Protein AF-A0A7C2FT03-F1 (afdb_monomer_lite)

Sequence (180 aa):
KQAQALGLPVVPTWVVGLEAEFFRLNNLEERIQNLFRGVFGVRIDEERLLLGAEEARRAVRESYLLPERAEAFLRTLEGKGPFLLRYAGEGAPKRAAHPREALFALKRLYEARFRVEAILERYPDLIPPFAPVLVQEVDPGEGLQEDPFLSLDLSRALGREVVVYAARGQVVRIESPYGG

Radius of gyration: 18.3 Å; chains: 1; bounding box: 39×41×46 Å

Secondary structure (DSSP, 8-state):
-HHHHTT--BPPEEEE--HHHHHHHTTHHHHHHHHTTTTBSSSB-HHHHHHHHHHHHHHHHH----HHHHHHHHHHTTT---EEEEESS-S--EEESSHHHHHHHHHHHHHHTTSHHHHHTTTT--SPPP-PEEEEE--TTS--EE-HHHHHHHHHHHTS--EEEEETTEEEEEE-TT--

pLDDT: mean 89.31, std 10.2, range [42.78, 98.25]

Organism: NCBI:txid540988

Foldseek 3Di:
DVCVVVVAFAFDKDWAQCLVVQCVVLVLQVVLVVLCVPQDDPDGPVVSLQVSLVVSLVSLLPGDDDPVSLVVQQVVQPPADFKWKDFAQDDDIDTHGHSVRVSVSVSVRLSVCSDSVNCVVDPPDNHDDRTIMMIGHDDPVFDFDWDVVSQVVVCVVVVAGWTFTDGPSHTHHIAGPVTD

Structure (mmCIF, N/CA/C/O backbone):
data_AF-A0A7C2FT03-F1
#
_entry.id   AF-A0A7C2FT03-F1
#
loop_
_atom_site.group_PDB
_atom_site.id
_atom_site.type_symbol
_atom_site.label_atom_id
_atom_site.label_alt_id
_atom_site.label_comp_id
_atom_site.label_asym_id
_atom_site.label_entity_id
_atom_site.label_seq_id
_atom_site.pdbx_PDB_ins_code
_atom_site.Cartn_x
_atom_site.Cartn_y
_atom_site.Cartn_z
_atom_site.occupancy
_atom_site.B_iso_or_equiv
_atom_site.auth_seq_id
_atom_site.auth_comp_id
_atom_site.auth_asym_id
_atom_site.auth_atom_id
_atom_site.pdbx_PDB_model_num
ATOM 1 N N . LYS A 1 1 ? -11.610 -10.849 7.271 1.00 57.41 1 LYS A N 1
ATOM 2 C CA . LYS A 1 1 ? -13.020 -11.306 7.144 1.00 57.41 1 LYS A CA 1
ATOM 3 C C . LYS A 1 1 ? -13.275 -12.637 7.860 1.00 57.41 1 LYS A C 1
ATOM 5 O O . LYS A 1 1 ? -14.194 -12.675 8.658 1.00 57.41 1 LYS A O 1
ATOM 10 N N . GLN A 1 2 ? -12.463 -13.685 7.664 1.00 63.09 2 GLN A N 1
ATOM 11 C CA . GLN A 1 2 ? -12.659 -14.977 8.354 1.00 63.09 2 GLN A CA 1
ATOM 12 C C . GLN A 1 2 ? -12.533 -14.895 9.889 1.00 63.09 2 GLN A C 1
ATOM 14 O O . GLN A 1 2 ? -13.405 -15.394 10.579 1.00 63.09 2 GLN A O 1
ATOM 19 N N . ALA A 1 3 ? -11.538 -14.185 10.432 1.00 62.56 3 ALA A N 1
ATOM 20 C CA . ALA A 1 3 ? -11.400 -14.014 11.887 1.00 62.56 3 ALA A CA 1
ATOM 21 C C . ALA A 1 3 ? -12.604 -13.309 12.548 1.00 62.56 3 ALA A C 1
ATOM 23 O O . ALA A 1 3 ? -13.084 -13.755 13.582 1.00 62.56 3 ALA A O 1
ATOM 24 N N . GLN A 1 4 ? -13.152 -12.265 11.910 1.00 64.75 4 GLN A N 1
ATOM 25 C CA . GLN A 1 4 ? -14.393 -11.621 12.370 1.00 64.75 4 GLN A CA 1
ATOM 26 C C . GLN A 1 4 ? -15.587 -12.581 12.319 1.00 64.75 4 GLN A C 1
ATOM 28 O O . GLN A 1 4 ? -16.405 -12.585 13.231 1.00 64.75 4 GLN A O 1
ATOM 33 N N . ALA A 1 5 ? -15.680 -13.416 11.277 1.00 65.62 5 ALA A N 1
ATOM 34 C CA . ALA A 1 5 ? -16.733 -14.427 11.162 1.00 65.62 5 ALA A CA 1
ATOM 35 C C . ALA A 1 5 ? -16.626 -15.526 12.237 1.00 65.62 5 ALA A C 1
ATOM 37 O O . ALA A 1 5 ? -17.624 -16.157 12.562 1.00 65.62 5 ALA A O 1
ATOM 38 N N . LEU A 1 6 ? -15.436 -15.716 12.812 1.00 70.19 6 LEU A N 1
ATOM 39 C CA . LEU A 1 6 ? -15.172 -16.612 13.940 1.00 70.19 6 LEU A CA 1
ATOM 40 C C . LEU A 1 6 ? -15.355 -15.926 15.307 1.00 70.19 6 LEU A C 1
ATOM 42 O O . LEU A 1 6 ? -15.009 -16.505 16.331 1.00 70.19 6 LEU A O 1
ATOM 46 N N . GLY A 1 7 ? -15.887 -14.699 15.340 1.00 73.00 7 GLY A N 1
ATOM 47 C CA . GLY A 1 7 ? -16.174 -13.971 16.578 1.00 73.00 7 GLY A CA 1
ATOM 48 C C . GLY A 1 7 ? -14.955 -13.329 17.241 1.00 73.00 7 GLY A C 1
ATOM 49 O O . GLY A 1 7 ? -15.071 -12.833 18.360 1.00 73.00 7 GLY A O 1
ATOM 50 N N . LEU A 1 8 ? -13.795 -13.302 16.574 1.00 77.12 8 LEU A N 1
ATOM 51 C CA . LEU A 1 8 ? -12.616 -12.648 17.130 1.00 77.12 8 LEU A CA 1
ATOM 52 C C . LEU A 1 8 ? -12.773 -11.121 17.108 1.00 77.12 8 LEU A C 1
ATOM 54 O O . LEU A 1 8 ? -13.186 -10.562 16.082 1.00 77.12 8 LEU A O 1
ATOM 58 N N . PRO A 1 9 ? -12.392 -10.427 18.194 1.00 80.62 9 PRO A N 1
ATOM 59 C CA . PRO A 1 9 ? -12.397 -8.974 18.233 1.00 80.62 9 PRO A CA 1
ATOM 60 C C . PRO A 1 9 ? -11.289 -8.455 17.313 1.00 80.62 9 PRO A C 1
ATOM 62 O O . PRO A 1 9 ? -10.115 -8.519 17.648 1.00 80.62 9 PRO A O 1
ATOM 65 N N . VAL A 1 10 ? -11.642 -7.968 16.125 1.00 85.69 10 VAL A N 1
ATOM 66 C CA . VAL A 1 10 ? -10.688 -7.369 15.175 1.00 85.69 10 VAL A CA 1
ATOM 67 C C . VAL A 1 10 ? -10.771 -5.854 15.287 1.00 85.69 10 VAL A C 1
ATOM 69 O O . VAL A 1 10 ? -11.876 -5.313 15.366 1.00 85.69 10 VAL A O 1
ATOM 72 N N . VAL A 1 11 ? -9.623 -5.175 15.255 1.00 89.88 11 VAL A N 1
ATOM 73 C CA . VAL A 1 11 ? -9.590 -3.705 15.259 1.00 89.88 11 VAL A CA 1
ATOM 74 C C . VAL A 1 11 ? -10.444 -3.132 14.120 1.00 89.88 11 VAL A C 1
ATOM 76 O O . VAL A 1 11 ? -10.501 -3.737 13.035 1.00 89.88 11 VAL A O 1
ATOM 79 N N . PRO A 1 12 ? -11.094 -1.968 14.314 1.00 91.88 12 PRO A N 1
ATOM 80 C CA . PRO A 1 12 ? -11.803 -1.291 13.236 1.00 91.88 12 PRO A CA 1
ATOM 81 C C . PRO A 1 12 ? -10.898 -1.167 12.006 1.00 91.88 12 PRO A C 1
ATOM 83 O O . PRO A 1 12 ? -9.795 -0.626 12.072 1.00 91.88 12 PRO A O 1
ATOM 86 N N . THR A 1 13 ? -11.335 -1.762 10.896 1.00 92.50 13 THR A N 1
ATOM 87 C CA . THR A 1 13 ? -10.523 -1.910 9.685 1.00 92.50 13 THR A CA 1
ATOM 88 C C . THR A 1 13 ? -11.331 -1.489 8.466 1.00 92.50 13 THR A C 1
ATOM 90 O O . THR A 1 13 ? -12.391 -2.055 8.189 1.00 92.50 13 THR A O 1
ATOM 93 N N . TRP A 1 14 ? -10.796 -0.545 7.698 1.00 94.50 14 TRP A N 1
ATOM 94 C CA . TRP A 1 14 ? -11.317 -0.132 6.398 1.00 94.50 14 TRP A CA 1
ATOM 95 C C . TRP A 1 14 ? -10.461 -0.728 5.285 1.00 94.50 14 TRP A C 1
ATOM 97 O O . TRP A 1 14 ? -9.233 -0.695 5.334 1.00 94.50 14 TRP A O 1
ATOM 107 N N . VAL A 1 15 ? -11.125 -1.282 4.274 1.00 93.75 15 VAL A N 1
ATOM 108 C CA . VAL A 1 15 ? -10.481 -1.898 3.110 1.00 93.75 15 VAL A CA 1
ATOM 109 C C . VAL A 1 15 ? -10.529 -0.905 1.956 1.00 93.75 15 VAL A C 1
ATOM 111 O O . VAL A 1 15 ? -11.610 -0.512 1.521 1.00 93.75 15 VAL A O 1
ATOM 114 N N . VAL A 1 16 ? -9.365 -0.500 1.457 1.00 94.75 16 VAL A N 1
ATOM 115 C CA . VAL A 1 16 ? -9.218 0.567 0.462 1.00 94.75 16 VAL A CA 1
ATOM 116 C C . VAL A 1 16 ? -8.722 -0.021 -0.853 1.00 94.75 16 VAL A C 1
ATOM 118 O O . VAL A 1 16 ? -7.566 -0.418 -0.972 1.00 94.75 16 VAL A O 1
ATOM 121 N N . GLY A 1 17 ? -9.606 -0.060 -1.850 1.00 94.00 17 GLY A N 1
ATOM 122 C CA . GLY A 1 17 ? -9.339 -0.584 -3.195 1.00 94.00 17 GLY A CA 1
ATOM 123 C C . GLY A 1 17 ? -9.183 0.507 -4.257 1.00 94.00 17 GLY A C 1
ATOM 124 O O . GLY A 1 17 ? -9.812 0.419 -5.304 1.00 94.00 17 GLY A O 1
ATOM 125 N N . LEU A 1 18 ? -8.410 1.562 -3.974 1.00 95.19 18 LEU A N 1
ATOM 126 C CA . LEU A 1 18 ? -8.253 2.714 -4.879 1.00 95.19 18 LEU A CA 1
ATOM 127 C C . LEU A 1 18 ? -7.059 2.599 -5.843 1.00 95.19 18 LEU A C 1
ATOM 129 O O . LEU A 1 18 ? -6.995 3.358 -6.806 1.00 95.19 18 LEU A O 1
ATOM 133 N N . GLU A 1 19 ? -6.129 1.666 -5.609 1.00 94.94 19 GLU A N 1
ATOM 134 C CA . GLU A 1 19 ? -4.849 1.594 -6.335 1.00 94.94 19 GLU A CA 1
ATOM 135 C C . GLU A 1 19 ? -5.057 1.413 -7.849 1.00 94.94 19 GLU A C 1
ATOM 137 O O . GLU A 1 19 ? -4.549 2.202 -8.637 1.00 94.94 19 GLU A O 1
ATOM 142 N N . ALA A 1 20 ? -5.900 0.464 -8.266 1.00 94.69 20 ALA A N 1
ATOM 143 C CA . ALA A 1 20 ? -6.163 0.217 -9.686 1.00 94.69 20 ALA A CA 1
ATOM 144 C C . ALA A 1 20 ? -6.769 1.435 -10.416 1.00 94.69 20 ALA A C 1
ATOM 146 O O . ALA A 1 20 ? -6.420 1.726 -11.559 1.00 94.69 20 ALA A O 1
ATOM 147 N N . GLU A 1 21 ? -7.687 2.161 -9.767 1.00 95.25 21 GLU A N 1
ATOM 148 C CA . GLU A 1 21 ? -8.283 3.381 -10.332 1.00 95.25 21 GLU A CA 1
ATOM 149 C C . GLU A 1 21 ? -7.237 4.503 -10.427 1.00 95.25 21 GLU A C 1
ATOM 151 O O . GLU A 1 21 ? -7.121 5.156 -11.464 1.00 95.25 21 GLU A O 1
ATOM 156 N N . PHE A 1 22 ? -6.428 4.674 -9.378 1.00 96.19 22 PHE A N 1
ATOM 157 C CA . PHE A 1 22 ? -5.336 5.644 -9.328 1.00 96.19 22 PHE A CA 1
ATOM 158 C C . PHE A 1 22 ? -4.318 5.432 -10.456 1.00 96.19 22 PHE A C 1
ATOM 160 O O . PHE A 1 22 ? -3.938 6.396 -11.123 1.00 96.19 22 PHE A O 1
ATOM 167 N N . PHE A 1 23 ? -3.911 4.187 -10.713 1.00 96.31 23 PHE A N 1
ATOM 168 C CA . PHE A 1 23 ? -2.967 3.866 -11.785 1.00 96.31 23 PHE A CA 1
ATOM 169 C C . PHE A 1 23 ? -3.539 4.148 -13.170 1.00 96.31 23 PHE A C 1
ATOM 171 O O . PHE A 1 23 ? -2.893 4.817 -13.982 1.00 96.31 23 PHE A O 1
ATOM 178 N N . ARG A 1 24 ? -4.771 3.694 -13.416 1.00 94.62 24 ARG A N 1
ATOM 179 C CA . ARG A 1 24 ? -5.437 3.845 -14.711 1.00 94.62 24 ARG A CA 1
ATOM 180 C C . ARG A 1 24 ? -5.635 5.309 -15.091 1.00 94.62 24 ARG A C 1
ATOM 182 O O . ARG A 1 24 ? -5.311 5.699 -16.206 1.00 94.62 24 ARG A O 1
ATOM 189 N N . LEU A 1 25 ? -6.140 6.130 -14.168 1.00 92.94 25 LEU A N 1
ATOM 190 C CA . LEU A 1 25 ? -6.475 7.530 -14.456 1.00 92.94 25 LEU A CA 1
ATOM 191 C C . LEU A 1 25 ? -5.248 8.417 -14.690 1.00 92.94 25 LEU A C 1
ATOM 193 O O . LEU A 1 25 ? -5.356 9.442 -15.354 1.00 92.94 25 LEU A O 1
ATOM 197 N N . ASN A 1 26 ? -4.082 8.017 -14.181 1.00 93.00 26 ASN A N 1
ATOM 198 C CA . ASN A 1 26 ? -2.831 8.757 -14.345 1.00 93.00 26 ASN A CA 1
ATOM 199 C C . ASN A 1 26 ? -1.928 8.179 -15.459 1.00 93.00 26 ASN A C 1
ATOM 201 O O . ASN A 1 26 ? -0.769 8.589 -15.589 1.00 93.00 26 ASN A O 1
ATOM 205 N N . ASN A 1 27 ? -2.443 7.215 -16.239 1.00 94.56 27 ASN A N 1
ATOM 206 C CA . ASN A 1 27 ? -1.700 6.410 -17.215 1.00 94.56 27 ASN A CA 1
ATOM 207 C C . ASN A 1 27 ? -0.365 5.874 -16.655 1.00 94.56 27 ASN A C 1
ATOM 209 O O . ASN A 1 27 ? 0.675 5.910 -17.316 1.00 94.56 27 ASN A O 1
ATOM 213 N N . LEU A 1 28 ? -0.360 5.466 -15.382 1.00 96.25 28 LEU A N 1
ATOM 214 C CA . LEU A 1 28 ? 0.884 5.142 -14.685 1.00 96.25 28 LEU A CA 1
ATOM 215 C C . LEU A 1 28 ? 1.480 3.822 -15.147 1.00 96.25 28 LEU A C 1
ATOM 217 O O . LEU A 1 28 ? 2.697 3.722 -15.214 1.00 96.25 28 LEU A O 1
ATOM 221 N N . GLU A 1 29 ? 0.652 2.837 -15.488 1.00 95.50 29 GLU A N 1
ATOM 222 C CA . GLU A 1 29 ? 1.130 1.518 -15.912 1.00 95.50 29 GLU A CA 1
ATOM 223 C C . GLU A 1 29 ? 2.047 1.626 -17.134 1.00 95.50 29 GLU A C 1
ATOM 225 O O . GLU A 1 29 ? 3.209 1.226 -17.071 1.00 95.50 29 GLU A O 1
ATOM 230 N N . GLU A 1 30 ? 1.565 2.256 -18.208 1.00 94.94 30 GLU A N 1
ATOM 231 C CA . GLU A 1 30 ? 2.338 2.443 -19.436 1.00 94.94 30 GLU A CA 1
ATOM 232 C C . GLU A 1 30 ? 3.573 3.321 -19.193 1.00 94.94 30 GLU A C 1
ATOM 234 O O . GLU A 1 30 ? 4.686 2.974 -19.595 1.00 94.94 30 GLU A O 1
ATOM 239 N N . ARG A 1 31 ? 3.405 4.455 -18.495 1.00 95.81 31 ARG A N 1
ATOM 240 C CA . ARG A 1 31 ? 4.512 5.375 -18.194 1.00 95.81 31 ARG A CA 1
ATOM 241 C C . ARG A 1 31 ? 5.627 4.680 -17.425 1.00 95.81 31 ARG A C 1
ATOM 243 O O . ARG A 1 31 ? 6.787 4.856 -17.777 1.00 95.81 31 ARG A O 1
ATOM 250 N N . ILE A 1 32 ? 5.283 3.892 -16.409 1.00 96.62 32 ILE A N 1
ATOM 251 C CA . ILE A 1 32 ? 6.253 3.184 -15.575 1.00 96.62 32 ILE A CA 1
ATOM 252 C C . ILE A 1 32 ? 6.912 2.052 -16.361 1.00 96.62 32 ILE A C 1
ATOM 254 O O . ILE A 1 32 ? 8.134 1.951 -16.341 1.00 96.62 32 ILE A O 1
ATOM 258 N N . GLN A 1 33 ? 6.156 1.245 -17.110 1.00 95.88 33 GLN A N 1
ATOM 259 C CA . GLN A 1 33 ? 6.734 0.201 -17.969 1.00 95.88 33 GLN A CA 1
ATOM 260 C C . GLN A 1 33 ? 7.761 0.775 -18.954 1.00 95.88 33 GLN A C 1
ATOM 262 O O . GLN A 1 33 ? 8.812 0.176 -19.187 1.00 95.88 33 GLN A O 1
ATOM 267 N N . ASN A 1 34 ? 7.498 1.971 -19.486 1.00 96.31 34 ASN A N 1
ATOM 268 C CA . ASN A 1 34 ? 8.402 2.645 -20.410 1.00 96.31 34 ASN A CA 1
ATOM 269 C C . ASN A 1 34 ? 9.748 3.030 -19.783 1.00 96.31 34 ASN A C 1
ATOM 271 O O . ASN A 1 34 ? 10.754 3.001 -20.491 1.00 96.31 34 ASN A O 1
ATOM 275 N N . LEU A 1 35 ? 9.787 3.322 -18.478 1.00 96.88 35 LEU A N 1
ATOM 276 C CA . LEU A 1 35 ? 11.026 3.643 -17.755 1.00 96.88 35 LEU A CA 1
ATOM 277 C C . LEU A 1 35 ? 11.995 2.457 -17.691 1.00 96.88 35 LEU A C 1
ATOM 279 O O . LEU A 1 35 ? 13.203 2.660 -17.634 1.00 96.88 35 LEU A O 1
ATOM 283 N N . PHE A 1 36 ? 11.482 1.225 -17.734 1.00 96.38 36 PHE A N 1
ATOM 284 C CA . PHE A 1 36 ? 12.295 0.011 -17.612 1.00 96.38 36 PHE A CA 1
ATOM 285 C C . PHE A 1 36 ? 12.630 -0.647 -18.959 1.00 96.38 36 PHE A C 1
ATOM 287 O O . PHE A 1 36 ? 13.204 -1.741 -18.996 1.00 96.38 36 PHE A O 1
ATOM 294 N N . ARG A 1 37 ? 12.303 -0.003 -20.089 1.00 94.50 37 ARG A N 1
ATOM 295 C CA . ARG A 1 37 ? 12.652 -0.527 -21.418 1.00 94.50 37 ARG A CA 1
ATOM 296 C C . ARG A 1 37 ? 14.168 -0.658 -21.555 1.00 94.50 37 ARG A C 1
ATOM 298 O O . ARG A 1 37 ? 14.903 0.319 -21.457 1.00 94.50 37 ARG A O 1
ATOM 305 N N . GLY A 1 38 ? 14.627 -1.877 -21.825 1.00 92.06 38 GLY A N 1
ATOM 306 C CA . GLY A 1 38 ? 16.052 -2.167 -21.986 1.00 92.06 38 GLY A CA 1
ATOM 307 C C . GLY A 1 38 ? 16.859 -2.161 -20.683 1.00 92.06 38 GLY A C 1
ATOM 308 O O . GLY A 1 38 ? 18.082 -2.170 -20.763 1.00 92.06 38 GLY A O 1
ATOM 309 N N . VAL A 1 39 ? 16.207 -2.149 -19.512 1.00 95.06 39 VAL A N 1
ATOM 310 C CA . VAL A 1 39 ? 16.858 -2.384 -18.205 1.00 95.06 39 VAL A CA 1
ATOM 311 C C . VAL A 1 39 ? 17.131 -3.871 -18.002 1.00 95.06 39 VAL A C 1
ATOM 313 O O . VAL A 1 39 ? 18.214 -4.269 -17.580 1.00 95.06 39 VAL A O 1
ATOM 316 N N . PHE A 1 40 ? 16.139 -4.699 -18.330 1.00 92.44 40 PHE A N 1
ATOM 317 C CA . PHE A 1 40 ? 16.191 -6.143 -18.150 1.00 92.44 40 PHE A CA 1
ATOM 318 C C . PHE A 1 40 ? 16.519 -6.823 -19.484 1.00 92.44 40 PHE A C 1
ATOM 320 O O . PHE A 1 40 ? 15.672 -6.910 -20.37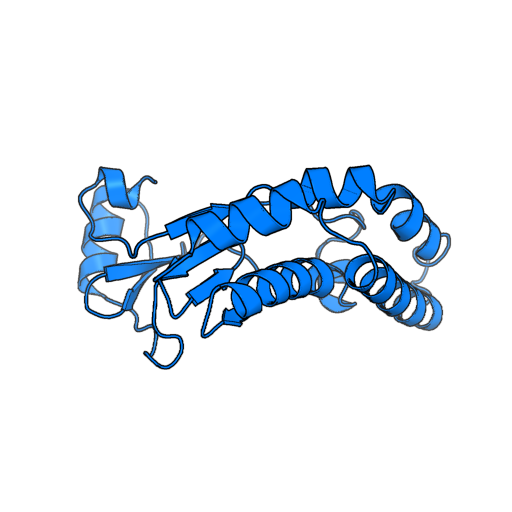3 1.00 92.44 40 PHE A O 1
ATOM 327 N N . GLY A 1 41 ? 17.769 -7.267 -19.631 1.00 87.62 41 GLY A N 1
ATOM 328 C CA . GLY A 1 41 ? 18.268 -8.042 -20.771 1.00 87.62 41 GLY A CA 1
ATOM 329 C C . GLY A 1 41 ? 19.089 -9.248 -20.304 1.00 87.62 41 GLY A C 1
ATOM 330 O O . GLY A 1 41 ? 18.834 -9.799 -19.240 1.00 87.62 41 GLY A O 1
ATOM 331 N N . VAL A 1 42 ? 20.112 -9.650 -21.071 1.00 88.62 42 VAL A N 1
ATOM 332 C CA . VAL A 1 42 ? 21.033 -10.749 -20.682 1.00 88.62 42 VAL A CA 1
ATOM 333 C C . VAL A 1 42 ? 21.750 -10.454 -19.355 1.00 88.62 42 VAL A C 1
ATOM 335 O O . VAL A 1 42 ? 22.067 -11.364 -18.593 1.00 88.62 42 VAL A O 1
ATOM 338 N N . ARG A 1 43 ? 22.001 -9.172 -19.079 1.00 92.00 43 ARG A N 1
ATOM 339 C CA . ARG A 1 43 ? 22.425 -8.644 -17.780 1.00 92.00 43 ARG A CA 1
ATOM 340 C C . ARG A 1 43 ? 21.528 -7.461 -17.434 1.00 92.00 43 ARG A C 1
ATOM 342 O O . ARG A 1 43 ? 21.045 -6.783 -18.342 1.00 92.00 43 ARG A O 1
ATOM 349 N N . ILE A 1 44 ? 21.308 -7.242 -16.142 1.00 93.75 44 ILE A N 1
ATOM 350 C CA . ILE A 1 44 ? 20.570 -6.079 -15.649 1.00 93.75 44 ILE A CA 1
ATOM 351 C C . ILE A 1 44 ? 21.475 -4.853 -15.771 1.00 93.75 44 ILE A C 1
ATOM 353 O O . ILE A 1 44 ? 22.623 -4.886 -15.331 1.00 93.75 44 ILE A O 1
ATOM 357 N N . ASP A 1 45 ? 20.960 -3.784 -16.372 1.00 96.69 45 ASP A N 1
ATOM 358 C CA . ASP A 1 45 ? 21.595 -2.468 -16.328 1.00 96.69 45 ASP A CA 1
ATOM 359 C C . ASP A 1 45 ? 21.255 -1.806 -14.983 1.00 96.69 45 ASP A C 1
ATOM 361 O O . ASP A 1 45 ? 20.165 -1.262 -14.800 1.00 96.69 45 ASP A O 1
ATOM 365 N N . GLU A 1 46 ? 22.163 -1.926 -14.011 1.00 96.25 46 GLU A N 1
ATOM 366 C CA . GLU A 1 46 ? 21.955 -1.447 -12.639 1.00 96.25 46 GLU A CA 1
ATOM 367 C C . GLU A 1 46 ? 21.742 0.071 -12.570 1.00 96.25 46 GLU A C 1
ATOM 369 O O . GLU A 1 46 ? 20.895 0.540 -11.810 1.00 96.25 46 GLU A O 1
ATOM 374 N N . GLU A 1 47 ? 22.446 0.851 -13.393 1.00 96.69 47 GLU A N 1
ATOM 375 C CA . GLU A 1 47 ? 22.306 2.309 -13.412 1.00 96.69 47 GLU A CA 1
ATOM 376 C C . GLU A 1 47 ? 20.914 2.712 -13.907 1.00 96.69 47 GLU A C 1
ATOM 378 O O . GLU A 1 47 ? 20.214 3.506 -13.266 1.00 96.69 47 GLU A O 1
ATOM 383 N N . ARG A 1 48 ? 20.457 2.107 -15.010 1.00 97.12 48 ARG A N 1
ATOM 384 C CA . ARG A 1 48 ? 19.106 2.358 -15.522 1.00 97.12 48 ARG A CA 1
ATOM 385 C C . ARG A 1 48 ? 18.019 1.807 -14.608 1.00 97.12 48 ARG A C 1
ATOM 387 O O . ARG A 1 48 ? 16.945 2.400 -14.547 1.00 97.12 48 ARG A O 1
ATOM 394 N N . LEU A 1 49 ? 18.275 0.716 -13.887 1.00 97.38 49 LEU A N 1
ATOM 395 C CA . LEU A 1 49 ? 17.356 0.192 -12.876 1.00 97.38 49 LEU A CA 1
ATOM 396 C C . LEU A 1 49 ? 17.148 1.203 -11.744 1.00 97.38 49 LEU A C 1
ATOM 398 O O . LEU A 1 49 ? 16.003 1.496 -11.399 1.00 97.38 49 LEU A O 1
ATOM 402 N N . LEU A 1 50 ? 18.235 1.748 -11.190 1.00 97.88 50 LEU A N 1
ATOM 403 C CA . LEU A 1 50 ? 18.182 2.755 -10.127 1.00 97.88 50 LEU A CA 1
ATOM 404 C C . LEU A 1 50 ? 17.427 4.007 -10.590 1.00 97.88 50 LEU A C 1
ATOM 406 O O . LEU A 1 50 ? 16.537 4.488 -9.886 1.00 97.88 50 LEU A O 1
ATOM 410 N N . LEU A 1 51 ? 17.736 4.495 -11.795 1.00 98.00 51 LEU A N 1
ATOM 411 C CA . LEU A 1 51 ? 17.062 5.652 -12.380 1.00 98.00 51 LEU A CA 1
ATOM 412 C C . LEU A 1 51 ? 15.571 5.380 -12.627 1.00 98.00 51 LEU A C 1
ATOM 414 O O . LEU A 1 51 ? 14.723 6.181 -12.237 1.00 98.00 51 LEU A O 1
ATOM 418 N N . GLY A 1 52 ? 15.240 4.240 -13.237 1.00 97.81 52 GLY A N 1
ATOM 419 C CA . GLY A 1 52 ? 13.862 3.845 -13.519 1.00 97.81 52 GLY A CA 1
ATOM 420 C C . GLY A 1 52 ? 13.025 3.695 -12.248 1.00 97.81 52 GLY A C 1
ATOM 421 O O . GLY A 1 52 ? 11.877 4.137 -12.216 1.00 97.81 52 GLY A O 1
ATOM 422 N N . ALA A 1 53 ? 13.601 3.138 -11.179 1.00 98.00 53 ALA A N 1
ATOM 423 C CA . ALA A 1 53 ? 12.947 3.025 -9.877 1.00 98.00 53 ALA A CA 1
ATOM 424 C C . ALA A 1 53 ? 12.646 4.401 -9.262 1.00 98.00 53 ALA A C 1
ATOM 426 O O . ALA A 1 53 ? 11.524 4.640 -8.810 1.00 98.00 53 ALA A O 1
ATOM 427 N N . GLU A 1 54 ? 13.602 5.334 -9.280 1.00 98.19 54 GLU A N 1
ATOM 428 C CA . GLU A 1 54 ? 13.379 6.679 -8.739 1.00 98.19 54 GLU A CA 1
ATOM 429 C C . GLU A 1 54 ? 12.340 7.465 -9.554 1.00 98.19 54 GLU A C 1
ATOM 431 O O . GLU A 1 54 ? 11.428 8.064 -8.977 1.00 98.19 54 GLU A O 1
ATOM 436 N N . GLU A 1 55 ? 12.395 7.397 -10.885 1.00 98.25 55 GLU A N 1
ATOM 437 C CA . GLU A 1 55 ? 11.410 8.049 -11.755 1.00 98.25 55 GLU A CA 1
ATOM 438 C C . GLU A 1 55 ? 10.011 7.420 -11.624 1.00 98.25 55 GLU A C 1
ATOM 440 O O . GLU A 1 55 ? 9.006 8.135 -11.620 1.00 98.25 55 GLU A O 1
ATOM 445 N N . ALA A 1 56 ? 9.908 6.103 -11.419 1.00 97.94 56 ALA A N 1
ATOM 446 C CA . ALA A 1 56 ? 8.630 5.443 -11.151 1.00 97.94 56 ALA A CA 1
ATOM 447 C C . ALA A 1 56 ? 8.025 5.913 -9.819 1.00 97.94 56 ALA A C 1
ATOM 449 O O . ALA A 1 56 ? 6.848 6.283 -9.752 1.00 97.94 56 ALA A O 1
ATOM 450 N N . ARG A 1 57 ? 8.840 5.976 -8.758 1.00 97.88 57 ARG A N 1
ATOM 451 C CA . ARG A 1 57 ? 8.429 6.520 -7.453 1.00 97.88 57 ARG A CA 1
ATOM 452 C C . ARG A 1 57 ? 7.982 7.971 -7.570 1.00 97.88 57 ARG A C 1
ATOM 454 O O . ARG A 1 57 ? 6.953 8.346 -7.003 1.00 97.88 57 ARG A O 1
ATOM 461 N N . ARG A 1 58 ? 8.719 8.781 -8.330 1.00 97.50 58 ARG A N 1
ATOM 462 C CA . ARG A 1 58 ? 8.365 10.170 -8.622 1.00 97.50 58 ARG A CA 1
ATOM 463 C C . ARG A 1 58 ? 7.022 10.268 -9.343 1.00 97.50 58 ARG A C 1
ATOM 465 O O . ARG A 1 58 ? 6.161 11.016 -8.883 1.00 97.50 58 ARG A O 1
ATOM 472 N N . ALA A 1 59 ? 6.802 9.473 -10.389 1.00 97.25 59 ALA A N 1
ATOM 473 C CA . ALA A 1 59 ? 5.546 9.453 -11.135 1.00 97.25 59 ALA A CA 1
ATOM 474 C C . ALA A 1 59 ? 4.342 9.125 -10.235 1.00 97.25 59 ALA A C 1
ATOM 476 O O . ALA A 1 59 ? 3.310 9.796 -10.311 1.00 97.25 59 ALA A O 1
ATOM 477 N N . VAL A 1 60 ? 4.480 8.151 -9.330 1.00 96.88 60 VAL A N 1
ATOM 478 C CA . VAL A 1 60 ? 3.442 7.810 -8.339 1.00 96.88 60 VAL A CA 1
ATOM 479 C C . VAL A 1 60 ? 3.227 8.944 -7.334 1.00 96.88 60 VAL A C 1
ATOM 481 O O . VAL A 1 60 ? 2.091 9.305 -7.022 1.00 96.88 60 VAL A O 1
ATOM 484 N N . ARG A 1 61 ? 4.307 9.540 -6.824 1.00 95.12 61 ARG A N 1
ATOM 485 C CA . ARG A 1 61 ? 4.244 10.626 -5.838 1.00 95.12 61 ARG A CA 1
ATOM 486 C C . ARG A 1 61 ? 3.549 11.870 -6.391 1.00 95.12 61 ARG A C 1
ATOM 488 O O . ARG A 1 61 ? 2.746 12.471 -5.674 1.00 95.12 61 ARG A O 1
ATOM 495 N N . GLU A 1 62 ? 3.830 12.227 -7.641 1.00 94.88 62 GLU A N 1
ATOM 496 C CA . GLU A 1 62 ? 3.297 13.417 -8.319 1.00 94.88 62 GLU A CA 1
ATOM 497 C C . GLU A 1 62 ? 1.876 13.220 -8.869 1.00 94.88 62 GLU A C 1
ATOM 499 O O . GLU A 1 62 ? 1.136 14.189 -9.026 1.00 94.88 62 GLU A O 1
ATOM 504 N N . SER A 1 63 ? 1.451 11.977 -9.094 1.00 95.00 63 SER A N 1
ATOM 505 C CA . SER A 1 63 ? 0.088 11.666 -9.539 1.00 95.00 63 SER A CA 1
ATOM 506 C C . SER A 1 63 ? -0.938 11.906 -8.436 1.00 95.00 63 SER A C 1
ATOM 508 O O . SER A 1 63 ? -0.668 11.668 -7.256 1.00 95.00 63 SER A O 1
ATOM 510 N N . TYR A 1 64 ? -2.137 12.359 -8.787 1.00 91.31 64 TYR A N 1
ATOM 511 C CA . TYR A 1 64 ? -3.185 12.680 -7.817 1.00 91.31 64 TYR A CA 1
ATOM 512 C C . TYR A 1 64 ? -4.275 11.606 -7.783 1.00 91.31 64 TYR A C 1
ATOM 514 O O . TYR A 1 64 ? -4.570 10.937 -8.772 1.00 91.31 64 TYR A O 1
ATOM 522 N N . LEU A 1 65 ? -4.868 11.434 -6.600 1.00 94.06 65 LEU A N 1
ATOM 523 C CA . LEU A 1 65 ? -6.163 10.773 -6.483 1.00 94.06 65 LEU A CA 1
ATOM 524 C C . LEU A 1 65 ? -7.235 11.751 -6.959 1.00 94.06 65 LEU A C 1
ATOM 526 O O . LEU A 1 65 ? -7.098 12.957 -6.744 1.00 94.06 65 LEU A O 1
ATOM 530 N N . LEU A 1 66 ? -8.306 11.230 -7.557 1.00 94.69 66 LEU A N 1
ATOM 531 C CA . LEU A 1 66 ? -9.485 12.040 -7.838 1.00 94.69 66 LEU A CA 1
ATOM 532 C C . LEU A 1 66 ? -9.953 12.739 -6.549 1.00 94.69 66 LEU A C 1
ATOM 534 O O . LEU A 1 66 ? -10.029 12.067 -5.507 1.00 94.69 66 LEU A O 1
ATOM 538 N N . PRO A 1 67 ? -10.262 14.048 -6.590 1.00 95.06 67 PRO A N 1
ATOM 539 C CA . PRO A 1 67 ? -10.706 14.792 -5.414 1.00 95.06 67 PRO A CA 1
ATOM 540 C C . PRO A 1 67 ? -11.846 14.094 -4.669 1.00 95.06 67 PRO A C 1
ATOM 542 O O . PRO A 1 67 ? -11.781 13.928 -3.454 1.00 95.06 67 PRO A O 1
ATOM 545 N N . GLU A 1 68 ? -12.824 13.551 -5.392 1.00 96.50 68 GLU A N 1
ATOM 546 C CA . GLU A 1 68 ? -13.996 12.877 -4.829 1.00 96.50 68 GLU A CA 1
ATOM 547 C C . GLU A 1 68 ? -13.607 11.621 -4.039 1.00 96.50 68 GLU A C 1
ATOM 549 O O . GLU A 1 68 ? -14.210 11.307 -3.009 1.00 96.50 68 GLU A O 1
ATOM 554 N N . ARG A 1 69 ? -12.571 10.901 -4.493 1.00 96.44 69 ARG A N 1
ATOM 555 C CA . ARG A 1 69 ? -12.039 9.712 -3.811 1.00 96.44 69 ARG A CA 1
ATOM 556 C C . ARG A 1 69 ? -11.235 10.084 -2.582 1.00 96.44 69 ARG A C 1
ATOM 558 O O . ARG A 1 69 ? -11.390 9.442 -1.545 1.00 96.44 69 ARG A O 1
ATOM 565 N N . ALA A 1 70 ? -10.406 11.119 -2.688 1.00 96.44 70 ALA A N 1
ATOM 566 C CA . ALA A 1 70 ? -9.652 11.640 -1.558 1.00 96.44 70 ALA A CA 1
ATOM 567 C C . ALA A 1 70 ? -10.600 12.139 -0.458 1.00 96.44 70 ALA A C 1
ATOM 569 O O . ALA A 1 70 ? -10.440 11.782 0.707 1.00 96.44 70 ALA A O 1
ATOM 570 N N . GLU A 1 71 ? -11.640 12.887 -0.819 1.00 97.44 71 GLU A N 1
ATOM 571 C CA . GLU A 1 71 ? -12.653 13.344 0.127 1.00 97.44 71 GLU A CA 1
ATOM 572 C C . GLU A 1 71 ? -13.454 12.195 0.738 1.00 97.44 71 GLU A C 1
ATOM 574 O O . GLU A 1 71 ? -13.660 12.177 1.948 1.00 97.44 71 GLU A O 1
ATOM 579 N N . ALA A 1 72 ? -13.905 11.224 -0.064 1.00 97.12 72 ALA A N 1
ATOM 580 C CA . ALA A 1 72 ? -14.629 10.062 0.450 1.00 97.12 72 ALA A CA 1
ATOM 581 C C . ALA A 1 72 ? -13.779 9.258 1.446 1.00 97.12 72 ALA A C 1
ATOM 583 O O . ALA A 1 72 ? -14.281 8.830 2.489 1.00 97.12 72 ALA A O 1
ATOM 584 N N . PHE A 1 73 ? -12.484 9.103 1.162 1.00 97.19 73 PHE A N 1
ATOM 585 C CA . PHE A 1 73 ? -11.525 8.493 2.077 1.00 97.19 73 PHE A CA 1
ATOM 586 C C . PHE A 1 73 ? -11.430 9.280 3.391 1.00 97.19 73 PHE A C 1
ATOM 588 O O . PHE A 1 73 ? -11.573 8.699 4.465 1.00 97.19 73 PHE A O 1
ATOM 595 N N . LEU A 1 74 ? -11.255 10.604 3.324 1.00 97.44 74 LEU A N 1
ATOM 596 C CA . LEU A 1 74 ? -11.144 11.454 4.513 1.00 97.44 74 LEU A CA 1
ATOM 597 C C . LEU A 1 74 ? -12.427 11.455 5.352 1.00 97.44 74 LEU A C 1
ATOM 599 O O . LEU A 1 74 ? -12.345 11.270 6.562 1.00 97.44 74 LEU A O 1
ATOM 603 N N . ARG A 1 75 ? -13.597 11.583 4.714 1.00 97.31 75 ARG A N 1
ATOM 604 C CA . ARG A 1 75 ? -14.914 11.515 5.373 1.00 97.31 75 ARG A CA 1
ATOM 605 C C . ARG A 1 75 ? -15.121 10.185 6.096 1.00 97.31 75 ARG A C 1
ATOM 607 O O . ARG A 1 75 ? -15.644 10.151 7.200 1.00 97.31 75 ARG A O 1
ATOM 614 N N . THR A 1 76 ? -14.660 9.078 5.512 1.00 96.56 76 THR A N 1
ATOM 615 C CA . THR A 1 76 ? -14.773 7.746 6.134 1.00 96.56 76 THR A CA 1
ATOM 616 C C . THR A 1 76 ? -13.996 7.651 7.451 1.00 96.56 76 THR A C 1
ATOM 618 O O . THR A 1 76 ? -14.411 6.932 8.365 1.00 96.56 76 THR A O 1
ATOM 621 N N . LEU A 1 77 ? -12.878 8.368 7.561 1.00 96.69 77 LEU A N 1
ATOM 622 C CA . LEU A 1 77 ? -11.978 8.341 8.716 1.00 96.69 77 LEU A CA 1
ATOM 623 C C . LEU A 1 77 ? -12.196 9.519 9.679 1.00 96.69 77 LEU A C 1
ATOM 625 O O . LEU A 1 77 ? -11.477 9.644 10.666 1.00 96.69 77 LEU A O 1
ATOM 629 N N . GLU A 1 78 ? -13.157 10.395 9.398 1.00 95.69 78 GLU A N 1
ATOM 630 C CA . GLU A 1 78 ? -13.419 11.583 10.204 1.00 95.69 78 GLU A CA 1
ATOM 631 C C . GLU A 1 78 ? -13.739 11.220 11.663 1.00 95.69 78 GLU A C 1
ATOM 633 O O . GLU A 1 78 ? -14.501 10.291 11.936 1.00 95.69 78 GLU A O 1
ATOM 638 N N . GLY A 1 79 ? -13.112 11.939 12.601 1.00 93.19 79 GLY A N 1
ATOM 639 C CA . GLY A 1 79 ? -13.263 11.714 14.043 1.00 93.19 79 GLY A CA 1
ATOM 640 C C . GLY A 1 79 ? -12.571 10.462 14.598 1.00 93.19 79 GLY A C 1
ATOM 641 O O . GLY A 1 79 ? -12.780 10.146 15.765 1.00 93.19 79 GLY A O 1
ATOM 642 N N . LYS A 1 80 ? -11.771 9.755 13.790 1.00 94.12 80 LYS A N 1
ATOM 643 C CA . LYS A 1 80 ? -11.112 8.490 14.154 1.00 94.12 80 LYS A CA 1
ATOM 644 C C . LYS A 1 80 ? -9.593 8.601 14.107 1.00 94.12 80 LYS A C 1
ATOM 646 O O . LYS A 1 80 ? -9.040 9.556 13.550 1.00 94.12 80 LYS A O 1
ATOM 651 N N . GLY A 1 81 ? -8.935 7.565 14.608 1.00 91.06 81 GLY A N 1
ATOM 652 C CA . GLY A 1 81 ? -7.487 7.407 14.585 1.00 91.06 81 GLY A CA 1
ATOM 653 C C . GLY A 1 81 ? -6.897 7.348 15.992 1.00 91.06 81 GLY A C 1
ATOM 654 O O . GLY A 1 81 ? -7.613 7.548 16.974 1.00 91.06 81 GLY A O 1
ATOM 655 N N . PRO A 1 82 ? -5.585 7.097 16.119 1.00 94.44 82 PRO A N 1
ATOM 656 C CA . PRO A 1 82 ? -4.563 6.938 15.068 1.00 94.44 82 PRO A CA 1
ATOM 657 C C . PRO A 1 82 ? -4.710 5.676 14.194 1.00 94.44 82 PRO A C 1
ATOM 659 O O . PRO A 1 82 ? -5.489 4.773 14.493 1.00 94.44 82 PRO A O 1
ATOM 662 N N . PHE A 1 83 ? -3.962 5.626 13.085 1.00 94.81 83 PHE A N 1
ATOM 663 C CA . PHE A 1 83 ? -4.066 4.582 12.065 1.00 94.81 83 PHE A CA 1
ATOM 664 C C . PHE A 1 83 ? -2.743 3.882 11.734 1.00 94.81 83 PHE A C 1
ATOM 666 O O . PHE A 1 83 ? -1.676 4.500 11.622 1.00 94.81 83 PHE A O 1
ATOM 673 N N . LEU A 1 84 ? -2.868 2.594 11.414 1.00 93.44 84 LEU A N 1
ATOM 674 C CA . LEU A 1 84 ? -1.864 1.770 10.751 1.00 93.44 84 LEU A CA 1
ATOM 675 C C . LEU A 1 84 ? -2.369 1.364 9.360 1.00 93.44 84 LEU A C 1
ATOM 677 O O . LEU A 1 84 ? -3.453 0.801 9.224 1.00 93.44 84 LEU A O 1
ATOM 681 N N . LEU A 1 85 ? -1.586 1.648 8.321 1.00 94.44 85 LEU A N 1
ATOM 682 C CA . LEU A 1 85 ? -1.895 1.324 6.931 1.00 94.44 85 LEU A CA 1
ATOM 683 C C . LEU A 1 85 ? -0.931 0.264 6.412 1.00 94.44 85 LEU A C 1
ATOM 685 O O . LEU A 1 85 ? 0.282 0.419 6.543 1.00 94.44 85 LEU A O 1
ATOM 689 N N . ARG A 1 86 ? -1.442 -0.785 5.774 1.00 92.69 86 ARG A N 1
ATOM 690 C CA . ARG A 1 86 ? -0.610 -1.849 5.192 1.00 92.69 86 ARG A CA 1
ATOM 691 C C . ARG A 1 86 ? -1.323 -2.580 4.071 1.00 92.69 86 ARG A C 1
ATOM 693 O O . ARG A 1 86 ? -2.550 -2.596 4.029 1.00 92.69 86 ARG A O 1
ATOM 700 N N . TYR A 1 87 ? -0.565 -3.256 3.221 1.00 91.19 87 TYR A N 1
ATOM 701 C CA . TYR A 1 87 ? -1.135 -4.320 2.409 1.00 91.19 87 TYR A CA 1
ATOM 702 C C . TYR A 1 87 ? -1.439 -5.547 3.279 1.00 91.19 87 TYR A C 1
ATOM 704 O O . TYR A 1 87 ? -0.892 -5.731 4.375 1.00 91.19 87 TYR A O 1
ATOM 712 N N . ALA A 1 88 ? -2.358 -6.387 2.813 1.00 80.31 88 ALA A N 1
ATOM 713 C CA . ALA A 1 88 ? -2.515 -7.717 3.382 1.00 80.31 88 ALA A CA 1
ATOM 714 C C . ALA A 1 88 ? -1.277 -8.550 3.006 1.00 80.31 88 ALA A C 1
ATOM 716 O O . ALA A 1 88 ? -0.987 -8.682 1.825 1.00 80.31 88 ALA A O 1
ATOM 717 N N . GLY A 1 89 ? -0.529 -9.040 3.998 1.00 71.06 89 GLY A N 1
ATOM 718 C CA . GLY A 1 89 ? 0.609 -9.944 3.785 1.00 71.06 89 GLY A CA 1
ATOM 719 C C . GLY A 1 89 ? 1.898 -9.319 3.233 1.00 71.06 89 GLY A C 1
ATOM 720 O O . GLY A 1 89 ? 2.907 -10.010 3.179 1.00 71.06 89 GLY A O 1
ATOM 721 N N . GLU A 1 90 ? 1.911 -8.032 2.863 1.00 71.94 90 GLU A N 1
ATOM 722 C CA . GLU A 1 90 ? 3.059 -7.415 2.181 1.00 71.94 90 GLU A CA 1
ATOM 723 C C . GLU A 1 90 ? 3.552 -6.120 2.843 1.00 71.94 90 GLU A C 1
ATOM 725 O O . GLU A 1 90 ? 2.776 -5.217 3.176 1.00 71.94 90 GLU A O 1
ATOM 730 N N . GLY A 1 91 ? 4.880 -5.992 2.911 1.00 74.94 91 GLY A N 1
ATOM 731 C CA . GLY A 1 91 ? 5.584 -4.738 3.158 1.00 74.94 91 GLY A CA 1
ATOM 732 C C . GLY A 1 91 ? 5.482 -4.174 4.579 1.00 74.94 91 GLY A C 1
ATOM 733 O O . GLY A 1 91 ? 4.711 -4.608 5.432 1.00 74.94 91 GLY A O 1
ATOM 734 N N . ALA A 1 92 ? 6.300 -3.153 4.837 1.00 83.81 92 ALA A N 1
ATOM 735 C CA . ALA A 1 92 ? 6.285 -2.455 6.116 1.00 83.81 92 ALA A CA 1
ATOM 736 C C . ALA A 1 92 ? 5.058 -1.528 6.216 1.00 83.81 92 ALA A C 1
ATOM 738 O O . ALA A 1 92 ? 4.804 -0.754 5.281 1.00 83.81 92 ALA A O 1
ATOM 739 N N . PRO A 1 93 ? 4.336 -1.532 7.350 1.00 89.25 93 PRO A N 1
ATOM 740 C CA . PRO A 1 93 ? 3.181 -0.669 7.525 1.00 89.25 93 PRO A CA 1
ATOM 741 C C . PRO A 1 93 ? 3.581 0.813 7.577 1.00 89.25 93 PRO A C 1
ATOM 743 O O . PRO A 1 93 ? 4.707 1.181 7.924 1.00 89.25 93 PRO A O 1
ATOM 746 N N . LYS A 1 94 ? 2.630 1.693 7.263 1.00 92.88 94 LYS A N 1
ATOM 747 C CA . LYS A 1 94 ? 2.743 3.147 7.411 1.00 92.88 94 LYS A CA 1
ATOM 748 C C . LYS A 1 94 ? 1.835 3.632 8.532 1.00 92.88 94 LYS A C 1
ATOM 750 O O . LYS A 1 94 ? 0.723 3.151 8.699 1.00 92.88 94 LYS A O 1
ATOM 755 N N . ARG A 1 95 ? 2.329 4.602 9.293 1.00 93.00 95 ARG A N 1
ATOM 756 C CA . ARG A 1 95 ? 1.642 5.190 10.445 1.00 93.00 95 ARG A CA 1
ATOM 757 C C . ARG A 1 95 ? 0.999 6.512 10.044 1.00 93.00 95 ARG A C 1
ATOM 759 O O . ARG A 1 95 ? 1.546 7.218 9.191 1.00 93.00 95 ARG A O 1
ATOM 766 N N . ALA A 1 96 ? -0.127 6.835 10.664 1.00 94.94 96 ALA A N 1
ATOM 767 C CA . ALA A 1 96 ? -0.787 8.122 10.514 1.00 94.94 96 ALA A CA 1
ATOM 768 C C . ALA A 1 96 ? -1.522 8.500 11.799 1.00 94.94 96 ALA A C 1
ATOM 770 O O . ALA A 1 96 ? -2.334 7.725 12.292 1.00 94.94 96 ALA A O 1
ATOM 771 N N . ALA A 1 97 ? -1.280 9.697 12.323 1.00 93.56 97 ALA A N 1
ATOM 772 C CA . ALA A 1 97 ? -1.964 10.186 13.517 1.00 93.56 97 ALA A CA 1
ATOM 773 C C . ALA A 1 97 ? -3.418 10.592 13.230 1.00 93.56 97 ALA A C 1
ATOM 775 O O . ALA A 1 97 ? -4.279 10.467 14.092 1.00 93.56 97 ALA A O 1
ATOM 776 N N . HIS A 1 98 ? -3.702 11.069 12.015 1.00 95.06 98 HIS A N 1
ATOM 777 C CA . HIS A 1 98 ? -5.008 11.616 11.644 1.00 95.06 98 HIS A CA 1
ATOM 778 C C . HIS A 1 98 ? -5.361 11.344 10.166 1.00 95.06 98 HIS A C 1
ATOM 780 O O . HIS A 1 98 ? -4.474 11.017 9.370 1.00 95.06 98 HIS A O 1
ATOM 786 N N . PRO A 1 99 ? -6.628 11.528 9.733 1.00 96.94 99 PRO A N 1
ATOM 787 C CA . PRO A 1 99 ? -7.093 11.142 8.391 1.00 96.94 99 PRO A CA 1
ATOM 788 C C . PRO A 1 99 ? -6.268 11.694 7.221 1.00 96.94 99 PRO A C 1
ATOM 790 O O . PRO A 1 99 ? -5.982 10.980 6.261 1.00 96.94 99 PRO A O 1
ATOM 793 N N . ARG A 1 100 ? -5.821 12.956 7.306 1.00 96.25 100 ARG A N 1
ATOM 794 C CA . ARG A 1 100 ? -4.952 13.558 6.274 1.00 96.25 100 ARG A CA 1
ATOM 795 C C . ARG A 1 100 ? -3.605 12.843 6.142 1.00 96.25 100 ARG A C 1
ATOM 797 O O . ARG A 1 100 ? -3.148 12.597 5.030 1.00 96.25 100 ARG A O 1
ATOM 804 N N . GLU A 1 101 ? -2.989 12.467 7.260 1.00 96.38 101 GLU A N 1
ATOM 805 C CA . GLU A 1 101 ? -1.763 11.673 7.240 1.00 96.38 101 GLU A CA 1
ATOM 806 C C . GLU A 1 101 ? -2.014 10.265 6.706 1.00 96.38 101 GLU A C 1
ATOM 808 O O . GLU A 1 101 ? -1.142 9.723 6.031 1.00 96.38 101 GLU A O 1
ATOM 813 N N . ALA A 1 102 ? -3.198 9.691 6.946 1.00 96.75 102 ALA A N 1
ATOM 814 C CA . ALA A 1 102 ? -3.568 8.382 6.414 1.00 96.75 102 ALA A CA 1
ATOM 815 C C . ALA A 1 102 ? -3.645 8.411 4.879 1.00 96.75 102 ALA A C 1
ATOM 817 O O . ALA A 1 102 ? -3.137 7.506 4.221 1.00 96.75 102 ALA A O 1
ATOM 818 N N . LEU A 1 103 ? -4.173 9.490 4.291 1.00 96.62 103 LEU A N 1
ATOM 819 C CA . LEU A 1 103 ? -4.182 9.676 2.837 1.00 96.62 103 LEU A CA 1
ATOM 820 C C . LEU A 1 103 ? -2.755 9.762 2.261 1.00 96.62 103 LEU A C 1
ATOM 822 O O . LEU A 1 103 ? -2.449 9.144 1.241 1.00 96.62 103 LEU A O 1
ATOM 826 N N . PHE A 1 104 ? -1.846 10.479 2.926 1.00 95.56 104 PHE A N 1
ATOM 827 C CA . PHE A 1 104 ? -0.440 10.522 2.507 1.00 95.56 104 PHE A CA 1
ATOM 828 C C . PHE A 1 104 ? 0.281 9.190 2.732 1.00 95.56 104 PHE A C 1
ATOM 830 O O . PHE A 1 104 ? 1.096 8.776 1.908 1.00 95.56 104 PHE A O 1
ATOM 837 N N . ALA A 1 105 ? -0.017 8.489 3.824 1.00 96.12 105 ALA A N 1
ATOM 838 C CA . ALA A 1 105 ? 0.492 7.152 4.098 1.00 96.12 105 ALA A CA 1
ATOM 839 C C . ALA A 1 105 ? 0.053 6.148 3.022 1.00 96.12 105 ALA A C 1
ATOM 841 O O . ALA A 1 105 ? 0.883 5.350 2.591 1.00 96.12 105 ALA A O 1
ATOM 842 N N . LEU A 1 106 ? -1.184 6.252 2.527 1.00 96.44 106 LEU A N 1
ATOM 843 C CA . LEU A 1 106 ? -1.689 5.457 1.409 1.00 96.44 106 LEU A CA 1
ATOM 844 C C . LEU A 1 106 ? -0.834 5.665 0.151 1.00 96.44 106 LEU A C 1
ATOM 846 O O . LEU A 1 106 ? -0.325 4.700 -0.411 1.00 96.44 106 LEU A O 1
ATOM 850 N N . LYS A 1 107 ? -0.575 6.918 -0.243 1.00 95.38 107 LYS A N 1
ATOM 851 C CA . LYS A 1 107 ? 0.302 7.204 -1.395 1.00 95.38 107 LYS A CA 1
ATOM 852 C C . LYS A 1 107 ? 1.733 6.700 -1.186 1.00 95.38 107 LYS A C 1
ATOM 854 O O . LYS A 1 107 ? 2.337 6.171 -2.113 1.00 95.38 107 LYS A O 1
ATOM 859 N N . ARG A 1 108 ? 2.269 6.818 0.034 1.00 95.50 108 ARG A N 1
ATOM 860 C CA . ARG A 1 108 ? 3.602 6.292 0.379 1.00 95.50 108 ARG A CA 1
ATOM 861 C C . ARG A 1 108 ? 3.671 4.764 0.313 1.00 95.50 108 ARG A C 1
ATOM 863 O O . ARG A 1 108 ? 4.756 4.238 0.085 1.00 95.50 108 ARG A O 1
ATOM 870 N N . LEU A 1 109 ? 2.562 4.048 0.521 1.00 95.75 109 LEU A N 1
ATOM 871 C CA . LEU A 1 109 ? 2.495 2.602 0.278 1.00 95.75 109 LEU A CA 1
ATOM 872 C C . LEU A 1 109 ? 2.566 2.286 -1.217 1.00 95.75 109 LEU A C 1
ATOM 874 O O . LEU A 1 109 ? 3.292 1.372 -1.590 1.00 95.75 109 LEU A O 1
ATOM 878 N N . TYR A 1 110 ? 1.881 3.060 -2.063 1.00 95.50 110 TYR A N 1
ATOM 879 C CA . TYR A 1 110 ? 1.924 2.882 -3.522 1.00 95.50 110 TYR A CA 1
ATOM 880 C C . TYR A 1 110 ? 3.340 3.126 -4.053 1.00 95.50 110 TYR A C 1
ATOM 882 O O . TYR A 1 110 ? 3.899 2.292 -4.760 1.00 95.50 110 TYR A O 1
ATOM 890 N N . GLU A 1 111 ? 3.963 4.228 -3.628 1.00 95.56 111 GLU A N 1
ATOM 891 C CA . GLU A 1 111 ? 5.345 4.575 -3.979 1.00 95.56 111 GLU A CA 1
ATOM 892 C C . GLU A 1 111 ? 6.336 3.481 -3.551 1.00 95.56 111 GLU A C 1
ATOM 894 O O . GLU A 1 111 ? 7.242 3.116 -4.297 1.00 95.56 111 GLU A O 1
ATOM 899 N N . ALA A 1 112 ? 6.155 2.925 -2.351 1.00 94.94 112 ALA A N 1
ATOM 900 C CA . ALA A 1 112 ? 7.066 1.945 -1.776 1.00 94.94 112 ALA A CA 1
ATOM 901 C C . ALA A 1 112 ? 7.213 0.653 -2.598 1.00 94.94 112 ALA A C 1
ATOM 903 O O . ALA A 1 112 ? 8.226 -0.023 -2.410 1.00 94.94 112 ALA A O 1
ATOM 904 N N . ARG A 1 113 ? 6.254 0.324 -3.479 1.00 94.19 113 ARG A N 1
ATOM 905 C CA . ARG A 1 113 ? 6.291 -0.857 -4.367 1.00 94.19 113 ARG A CA 1
ATOM 906 C C . ARG A 1 113 ? 7.204 -0.684 -5.590 1.00 94.19 113 ARG A C 1
ATOM 908 O O . ARG A 1 113 ? 7.440 -1.654 -6.306 1.00 94.19 113 ARG A O 1
ATOM 915 N N . PHE A 1 114 ? 7.734 0.526 -5.793 1.00 96.31 114 PHE A N 1
ATOM 916 C CA . PHE A 1 114 ? 8.715 0.867 -6.834 1.00 96.31 114 PHE A CA 1
ATOM 917 C C . PHE A 1 114 ? 10.112 1.126 -6.266 1.00 96.31 114 PHE A C 1
ATOM 919 O O . PHE A 1 114 ? 10.962 1.713 -6.929 1.00 96.31 114 PHE A O 1
ATOM 926 N N . ARG A 1 115 ? 10.367 0.700 -5.025 1.00 95.69 115 ARG A N 1
ATOM 927 C CA . ARG A 1 115 ? 11.742 0.535 -4.551 1.00 95.69 115 ARG A CA 1
ATOM 928 C C . ARG A 1 115 ? 12.429 -0.562 -5.360 1.00 95.69 115 ARG A C 1
ATOM 930 O O . ARG A 1 115 ? 11.768 -1.504 -5.793 1.00 95.69 115 ARG A O 1
ATOM 937 N N . VAL A 1 116 ? 13.738 -0.435 -5.545 1.00 96.56 116 VAL A N 1
ATOM 938 C CA . VAL A 1 116 ? 14.544 -1.349 -6.369 1.00 96.56 116 VAL A CA 1
ATOM 939 C C . VAL A 1 116 ? 14.361 -2.792 -5.908 1.00 96.56 116 VAL A C 1
ATOM 941 O O . VAL A 1 116 ? 14.076 -3.663 -6.724 1.00 96.56 116 VAL A O 1
ATOM 944 N N . GLU A 1 117 ? 14.423 -3.027 -4.598 1.00 94.44 117 GLU A N 1
ATOM 945 C CA . GLU A 1 117 ? 14.269 -4.350 -3.994 1.00 94.44 117 GLU A CA 1
ATOM 946 C C . GLU A 1 117 ? 12.891 -4.942 -4.315 1.00 94.44 117 GLU A C 1
ATOM 948 O O . GLU A 1 117 ? 12.793 -6.068 -4.787 1.00 94.44 117 GLU A O 1
ATOM 953 N N . ALA A 1 118 ? 11.832 -4.138 -4.179 1.00 93.44 118 ALA A N 1
ATOM 954 C CA . ALA A 1 118 ? 10.461 -4.562 -4.459 1.00 93.44 118 ALA A CA 1
ATOM 955 C C . ALA A 1 118 ? 10.193 -4.822 -5.954 1.00 93.44 118 ALA A C 1
ATOM 957 O O . ALA A 1 118 ? 9.266 -5.559 -6.291 1.00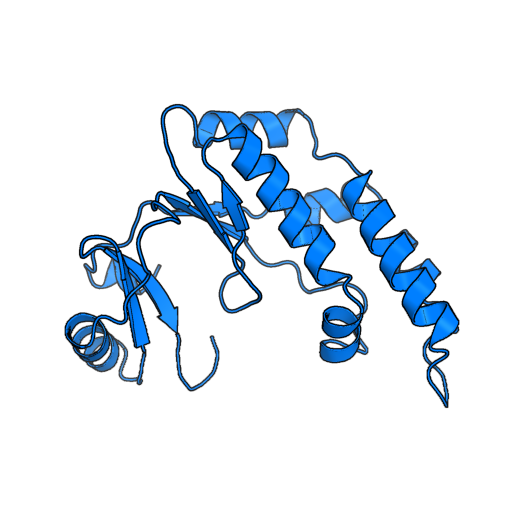 93.44 118 ALA A O 1
ATOM 958 N N . ILE A 1 119 ? 10.946 -4.190 -6.859 1.00 95.25 119 ILE A N 1
ATOM 959 C CA . ILE A 1 119 ? 10.876 -4.459 -8.303 1.00 95.25 119 ILE A CA 1
ATOM 960 C C . ILE A 1 119 ? 11.605 -5.766 -8.617 1.00 95.25 119 ILE A C 1
ATOM 962 O O . ILE A 1 119 ? 11.063 -6.604 -9.332 1.00 95.25 119 ILE A O 1
ATOM 966 N N . LEU A 1 120 ? 12.805 -5.956 -8.065 1.00 94.56 120 LEU A N 1
ATOM 967 C CA . LEU A 1 120 ? 13.604 -7.164 -8.272 1.00 94.56 120 LEU A CA 1
ATOM 968 C C . LEU A 1 120 ? 12.916 -8.416 -7.716 1.00 94.56 120 LEU A C 1
ATOM 970 O O . LEU A 1 120 ? 12.907 -9.438 -8.393 1.00 94.56 120 LEU A O 1
ATOM 974 N N . GLU A 1 121 ? 12.289 -8.328 -6.540 1.00 92.75 121 GLU A N 1
ATOM 975 C CA . GLU A 1 121 ? 11.528 -9.430 -5.926 1.00 92.75 121 GLU A CA 1
ATOM 976 C C . GLU A 1 121 ? 10.362 -9.917 -6.794 1.00 92.75 121 GLU A C 1
ATOM 978 O O . GLU A 1 121 ? 9.985 -11.085 -6.729 1.00 92.75 121 GLU A O 1
ATOM 983 N N . ARG A 1 122 ? 9.779 -9.023 -7.598 1.00 92.31 122 ARG A N 1
ATOM 984 C CA . ARG A 1 122 ? 8.573 -9.293 -8.390 1.00 92.31 122 ARG A CA 1
ATOM 985 C C . ARG A 1 122 ? 8.857 -9.494 -9.881 1.00 92.31 122 ARG A C 1
ATOM 987 O O . ARG A 1 122 ? 7.964 -9.884 -10.628 1.00 92.31 122 ARG A O 1
ATOM 994 N N . TYR A 1 123 ? 10.076 -9.222 -10.340 1.00 90.12 123 TYR A N 1
ATOM 995 C CA . TYR A 1 123 ? 10.439 -9.374 -11.745 1.00 90.12 123 TYR A CA 1
ATOM 996 C C . TYR A 1 123 ? 10.053 -10.782 -12.263 1.00 90.12 123 TYR A C 1
ATOM 998 O O . TYR A 1 123 ? 10.358 -11.770 -11.592 1.00 90.12 123 TYR A O 1
ATOM 1006 N N . PRO A 1 124 ? 9.394 -10.907 -13.438 1.00 91.88 124 PRO A N 1
ATOM 1007 C CA . PRO A 1 124 ? 9.271 -9.920 -14.520 1.00 91.88 124 PRO A CA 1
ATOM 1008 C C . PRO A 1 124 ? 8.143 -8.882 -14.402 1.00 91.88 124 PRO A C 1
ATOM 1010 O O . PRO A 1 124 ? 8.065 -7.984 -15.245 1.00 91.88 124 PRO A O 1
ATOM 1013 N N . ASP A 1 125 ? 7.294 -8.941 -13.377 1.00 93.38 125 ASP A N 1
ATOM 1014 C CA . ASP A 1 125 ? 6.123 -8.066 -13.281 1.00 93.38 125 ASP A CA 1
ATOM 1015 C C . ASP A 1 125 ? 6.489 -6.680 -12.719 1.00 93.38 125 ASP A C 1
ATOM 1017 O O . ASP A 1 125 ? 6.548 -6.442 -11.511 1.00 93.38 125 ASP A O 1
ATOM 1021 N N . LEU A 1 126 ? 6.725 -5.716 -13.614 1.00 92.69 126 LEU A N 1
ATOM 1022 C CA . LEU A 1 126 ? 7.112 -4.347 -13.238 1.00 92.69 126 LEU A CA 1
ATOM 1023 C C . LEU A 1 126 ? 6.010 -3.615 -12.464 1.00 92.69 126 LEU A C 1
ATOM 1025 O O . LEU A 1 126 ? 6.288 -2.905 -11.493 1.00 92.69 126 LEU A O 1
ATOM 1029 N N . ILE A 1 127 ? 4.755 -3.811 -12.873 1.00 94.56 127 ILE A N 1
ATOM 1030 C CA . ILE A 1 127 ? 3.587 -3.263 -12.184 1.00 94.56 127 ILE A CA 1
ATOM 1031 C C . ILE A 1 127 ? 3.154 -4.262 -11.112 1.00 94.56 127 ILE A C 1
ATOM 1033 O O . ILE A 1 127 ? 2.945 -5.434 -11.425 1.00 94.56 127 ILE A O 1
ATOM 1037 N N . PRO A 1 128 ? 3.030 -3.835 -9.847 1.00 91.12 128 PRO A N 1
ATOM 1038 C CA . PRO A 1 128 ? 2.584 -4.735 -8.804 1.00 91.12 128 PRO A CA 1
ATOM 1039 C C . PRO A 1 128 ? 1.116 -5.136 -8.996 1.00 91.12 128 PRO A C 1
ATOM 1041 O O . PRO A 1 128 ? 0.316 -4.316 -9.455 1.00 91.12 128 PRO A O 1
ATOM 1044 N N . PRO A 1 129 ? 0.717 -6.353 -8.586 1.00 91.19 129 PRO A N 1
ATOM 1045 C CA . PRO A 1 129 ? -0.692 -6.711 -8.554 1.00 91.19 129 PRO A CA 1
ATOM 1046 C C . PRO A 1 129 ? -1.430 -5.769 -7.600 1.00 91.19 129 PRO A C 1
ATOM 1048 O O . PRO A 1 129 ? -1.010 -5.560 -6.455 1.00 91.19 129 PRO A O 1
ATOM 1051 N N . PHE A 1 130 ? -2.533 -5.188 -8.070 1.00 91.44 130 PHE A N 1
ATOM 1052 C CA . PHE A 1 130 ? -3.326 -4.271 -7.260 1.00 91.44 130 PHE A CA 1
ATOM 1053 C C . PHE A 1 130 ? -3.973 -5.018 -6.102 1.00 91.44 130 PHE A C 1
ATOM 1055 O O . PHE A 1 130 ? -4.766 -5.941 -6.299 1.00 91.44 130 PHE A O 1
ATOM 1062 N N . ALA A 1 131 ? -3.640 -4.593 -4.888 1.00 90.06 131 ALA A N 1
ATOM 1063 C CA . ALA A 1 131 ? -4.097 -5.225 -3.663 1.00 90.06 131 ALA A CA 1
ATOM 1064 C C . ALA A 1 131 ? -4.802 -4.187 -2.782 1.00 90.06 131 ALA A C 1
ATOM 1066 O O . ALA A 1 131 ? -4.457 -3.003 -2.801 1.00 90.06 131 ALA A O 1
ATOM 1067 N N . PRO A 1 132 ? -5.811 -4.588 -1.996 1.00 91.62 132 PRO A N 1
ATOM 1068 C CA . PRO A 1 132 ? -6.431 -3.663 -1.068 1.00 91.62 132 PRO A CA 1
ATOM 1069 C C . PRO A 1 132 ? -5.445 -3.251 0.031 1.00 91.62 132 PRO A C 1
ATOM 1071 O O . PRO A 1 132 ? -4.756 -4.087 0.620 1.00 91.62 132 PRO A O 1
ATOM 1074 N N . VAL A 1 133 ? -5.453 -1.963 0.369 1.00 94.56 133 VAL A N 1
ATOM 1075 C CA . VAL A 1 133 ? -4.783 -1.452 1.567 1.00 94.56 133 VAL A CA 1
ATOM 1076 C C . VAL A 1 133 ? -5.747 -1.542 2.743 1.00 94.56 133 VAL A C 1
ATOM 1078 O O . VAL A 1 133 ? -6.897 -1.111 2.665 1.00 94.56 133 VAL A O 1
ATOM 1081 N N . LEU A 1 134 ? -5.272 -2.106 3.845 1.00 94.44 134 LEU A N 1
ATOM 1082 C CA . LEU A 1 134 ? -5.965 -2.140 5.122 1.00 94.44 134 LEU A CA 1
ATOM 1083 C C . LEU A 1 134 ? -5.592 -0.884 5.906 1.00 94.44 134 LEU A C 1
ATOM 1085 O O . LEU A 1 134 ? -4.413 -0.654 6.167 1.00 94.44 134 LEU A O 1
ATOM 1089 N N . VAL A 1 135 ? -6.591 -0.092 6.281 1.00 95.44 135 VAL A N 1
ATOM 1090 C CA . VAL A 1 135 ? -6.458 1.034 7.212 1.00 95.44 135 VAL A CA 1
ATOM 1091 C C . VAL A 1 135 ? -7.064 0.585 8.528 1.00 95.44 135 VAL A C 1
ATOM 1093 O O . VAL A 1 135 ? -8.246 0.258 8.572 1.00 95.44 135 VAL A O 1
ATOM 1096 N N . GLN A 1 136 ? -6.261 0.517 9.577 1.00 93.81 136 GLN A N 1
ATOM 1097 C CA . GLN A 1 136 ? -6.655 -0.045 10.864 1.00 93.81 136 GLN A CA 1
ATOM 1098 C C . GLN A 1 136 ? -6.558 1.040 11.928 1.00 93.81 136 GLN A C 1
ATOM 1100 O O . GLN A 1 136 ? -5.528 1.705 12.008 1.00 93.81 136 GLN A O 1
ATOM 1105 N N . GLU A 1 137 ? -7.614 1.239 12.713 1.00 93.94 137 GLU A N 1
ATOM 1106 C CA . GLU A 1 137 ? -7.598 2.157 13.857 1.00 93.94 137 GLU A CA 1
ATOM 1107 C C . GLU A 1 137 ? -6.875 1.485 15.023 1.00 93.94 137 GLU A C 1
ATOM 1109 O O . GLU A 1 137 ? -7.431 0.642 15.724 1.00 93.94 137 GLU A O 1
ATOM 1114 N N . VAL A 1 138 ? -5.594 1.805 15.165 1.00 89.81 138 VAL A N 1
ATOM 1115 C CA . VAL A 1 138 ? -4.710 1.280 16.204 1.00 89.81 138 VAL A CA 1
ATOM 1116 C C . VAL A 1 138 ? -3.605 2.297 16.443 1.00 89.81 138 VAL A C 1
ATOM 1118 O O . VAL A 1 138 ? -3.081 2.884 15.490 1.00 89.81 138 VAL A O 1
ATOM 1121 N N . ASP A 1 139 ? -3.245 2.505 17.707 1.00 81.50 139 ASP A N 1
ATOM 1122 C CA . ASP A 1 139 ? -2.114 3.357 18.046 1.00 81.50 139 ASP A CA 1
ATOM 1123 C C . ASP A 1 139 ? -0.809 2.696 17.592 1.00 81.50 139 ASP A C 1
ATOM 1125 O O . ASP A 1 139 ? -0.463 1.615 18.061 1.00 81.50 139 ASP A O 1
ATOM 1129 N N . PRO A 1 140 ? -0.060 3.307 16.662 1.00 65.56 140 PRO A N 1
ATOM 1130 C CA . PRO A 1 140 ? 1.183 2.729 16.183 1.00 65.56 140 PRO A CA 1
ATOM 1131 C C . PRO A 1 140 ? 2.326 2.788 17.210 1.00 65.56 140 PRO A C 1
ATOM 1133 O O . PRO A 1 140 ? 3.387 2.204 16.964 1.00 65.56 140 PRO A O 1
ATOM 1136 N N . GLY A 1 141 ? 2.157 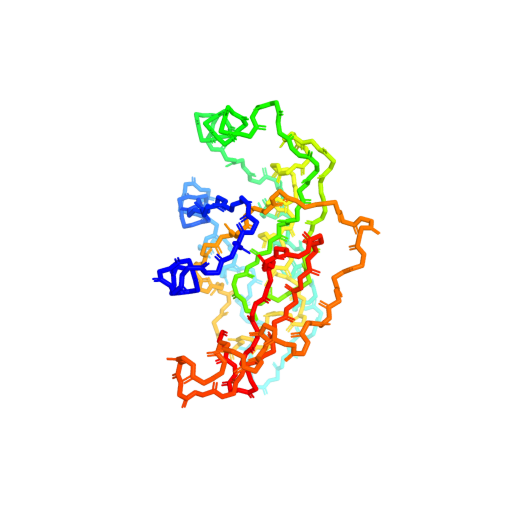3.533 18.306 1.00 67.06 141 GLY A N 1
ATOM 1137 C CA . GLY A 1 141 ? 3.009 3.486 19.492 1.00 67.06 141 GLY A CA 1
ATOM 1138 C C . GLY A 1 141 ? 2.723 2.276 20.382 1.00 67.06 141 GLY A C 1
ATOM 1139 O O . GLY A 1 141 ? 3.575 1.907 21.190 1.00 67.06 141 GLY A O 1
ATOM 1140 N N . GLU A 1 142 ? 1.579 1.614 20.206 1.00 71.38 142 GLU A N 1
ATOM 1141 C CA . GLU A 1 142 ? 1.304 0.343 20.862 1.00 71.38 142 GLU A CA 1
ATOM 1142 C C . GLU A 1 142 ? 2.063 -0.766 20.148 1.00 71.38 142 GLU A C 1
ATOM 1144 O O . GLU A 1 142 ? 1.937 -0.981 18.940 1.00 71.38 142 GLU A O 1
ATOM 1149 N N . GLY A 1 143 ? 2.909 -1.461 20.907 1.00 66.50 143 GLY A N 1
ATOM 1150 C CA . GLY A 1 143 ? 3.618 -2.620 20.396 1.00 66.50 143 GLY A CA 1
ATOM 1151 C C . GLY A 1 143 ? 2.606 -3.669 19.956 1.00 66.50 143 GLY A C 1
ATOM 1152 O O . GLY A 1 143 ? 1.857 -4.180 20.784 1.00 66.50 143 GLY A O 1
ATOM 1153 N N . LEU A 1 144 ? 2.598 -3.992 18.662 1.00 80.94 144 LEU A N 1
ATOM 1154 C CA . LEU A 1 144 ? 1.920 -5.185 18.171 1.00 80.94 144 LEU A CA 1
ATOM 1155 C C . LEU A 1 144 ? 2.637 -6.385 18.777 1.00 80.94 144 LEU A C 1
ATOM 1157 O O . LEU A 1 144 ? 3.784 -6.661 18.427 1.00 80.94 144 LEU A O 1
ATOM 1161 N N . GLN A 1 145 ? 1.976 -7.057 19.708 1.00 82.19 145 GLN A N 1
ATOM 1162 C CA . GLN A 1 145 ? 2.516 -8.240 20.360 1.00 82.19 145 GLN A CA 1
ATOM 1163 C C . GLN A 1 145 ? 1.830 -9.471 19.798 1.00 82.19 145 GLN A C 1
ATOM 1165 O O . GLN A 1 145 ? 0.647 -9.437 19.449 1.00 82.19 145 GLN A O 1
ATOM 1170 N N . GLU A 1 146 ? 2.596 -10.547 19.693 1.00 86.25 146 GLU A N 1
ATOM 1171 C CA . GLU A 1 146 ? 2.023 -11.862 19.453 1.00 86.25 146 GLU A CA 1
ATOM 1172 C C . GLU A 1 146 ? 1.115 -12.211 20.627 1.00 86.25 146 GLU A C 1
ATOM 1174 O O . GLU A 1 146 ? 1.482 -12.022 21.787 1.00 86.25 146 GLU A O 1
ATOM 1179 N N . ASP A 1 147 ? -0.076 -12.702 20.314 1.00 85.88 147 ASP A N 1
ATOM 1180 C CA . ASP A 1 147 ? -1.017 -13.230 21.287 1.00 85.88 147 ASP A CA 1
ATOM 1181 C C . ASP A 1 147 ? -1.073 -14.754 21.116 1.00 85.88 147 ASP A C 1
ATOM 1183 O O . ASP A 1 147 ? -1.755 -15.250 20.208 1.00 85.88 147 ASP A O 1
ATOM 1187 N N . PRO A 1 148 ? -0.342 -15.526 21.943 1.00 85.94 148 PRO A N 1
ATOM 1188 C CA . PRO A 1 148 ? -0.285 -16.978 21.811 1.00 85.94 148 PRO A CA 1
ATOM 1189 C C . PRO A 1 148 ? -1.645 -17.655 22.007 1.00 85.94 148 PRO A C 1
ATOM 1191 O O . PRO A 1 148 ? -1.900 -18.697 21.404 1.00 85.94 148 PRO A O 1
ATOM 1194 N N . PHE A 1 149 ? -2.531 -17.068 22.819 1.00 86.31 149 PHE A N 1
ATOM 1195 C CA . PHE A 1 149 ? -3.851 -17.633 23.091 1.00 86.31 149 PHE A CA 1
ATOM 1196 C C . PHE A 1 149 ? -4.763 -17.466 21.877 1.00 86.31 149 PHE A C 1
ATOM 1198 O O . PHE A 1 149 ? -5.292 -18.455 21.371 1.00 86.31 149 PHE A O 1
ATOM 1205 N N . LEU A 1 150 ? -4.854 -16.249 21.330 1.00 84.38 150 LEU A N 1
ATOM 1206 C CA . LEU A 1 150 ? -5.617 -16.006 20.103 1.00 84.38 150 LEU A CA 1
ATOM 1207 C C . LEU A 1 150 ? -5.028 -16.760 18.903 1.00 84.38 150 LEU A C 1
ATOM 1209 O O . LEU A 1 150 ? -5.779 -17.226 18.046 1.00 84.38 150 LEU A O 1
ATOM 1213 N N . SER A 1 151 ? -3.702 -16.911 18.850 1.00 86.56 151 SER A N 1
ATOM 1214 C CA . SER A 1 151 ? -3.014 -17.707 17.825 1.00 86.56 151 SER A CA 1
ATOM 12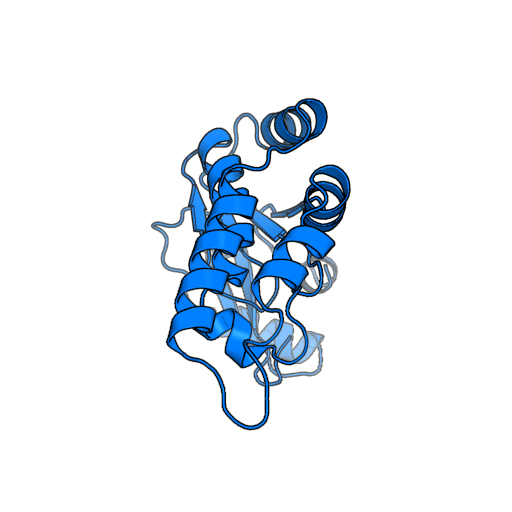15 C C . SER A 1 151 ? -3.438 -19.171 17.877 1.00 86.56 151 SER A C 1
ATOM 1217 O O . SER A 1 151 ? -3.797 -19.745 16.848 1.00 86.56 151 SER A O 1
ATOM 1219 N N . LEU A 1 152 ? -3.461 -19.770 19.071 1.00 86.31 152 LEU A N 1
ATOM 1220 C CA . LEU A 1 152 ? -3.876 -21.157 19.268 1.00 86.31 152 LEU A CA 1
ATOM 1221 C C . LEU A 1 152 ? -5.357 -21.365 18.929 1.00 86.31 152 LEU A C 1
ATOM 1223 O O . LEU A 1 152 ? -5.697 -22.317 18.220 1.00 86.31 152 LEU A O 1
ATOM 1227 N N . ASP A 1 153 ? -6.229 -20.477 19.404 1.00 84.81 153 ASP A N 1
ATOM 1228 C CA . ASP A 1 153 ? -7.672 -20.562 19.171 1.00 84.81 153 ASP A CA 1
ATOM 1229 C C . ASP A 1 153 ? -8.004 -20.433 17.683 1.00 84.81 153 ASP A C 1
ATOM 1231 O O . ASP A 1 153 ? -8.737 -21.257 17.127 1.00 84.81 153 ASP A O 1
ATOM 1235 N N . LEU A 1 154 ? -7.405 -19.450 17.005 1.00 84.69 154 LEU A N 1
ATOM 1236 C CA . LEU A 1 154 ? -7.615 -19.256 15.577 1.00 84.69 154 LEU A CA 1
ATOM 1237 C C . LEU A 1 154 ? -6.988 -20.383 14.750 1.00 84.69 154 LEU A C 1
ATOM 1239 O O . LEU A 1 154 ? -7.588 -20.806 13.762 1.00 84.69 154 LEU A O 1
ATOM 1243 N N . SER A 1 155 ? -5.833 -20.914 15.163 1.00 87.06 155 SER A N 1
ATOM 1244 C CA . SER A 1 155 ? -5.204 -22.045 14.474 1.00 87.06 155 SER A CA 1
ATOM 1245 C C . SER A 1 155 ? -6.089 -23.288 14.504 1.00 87.06 155 SER A C 1
ATOM 1247 O O . SER A 1 155 ? -6.288 -23.950 13.483 1.00 87.06 155 SER A O 1
ATOM 1249 N N . ARG A 1 156 ? -6.690 -23.577 15.666 1.00 86.12 156 ARG A N 1
ATOM 1250 C CA . ARG A 1 156 ? -7.654 -24.675 15.831 1.00 86.12 156 ARG A CA 1
ATOM 1251 C C . ARG A 1 156 ? -8.908 -24.455 14.994 1.00 86.12 156 ARG A C 1
A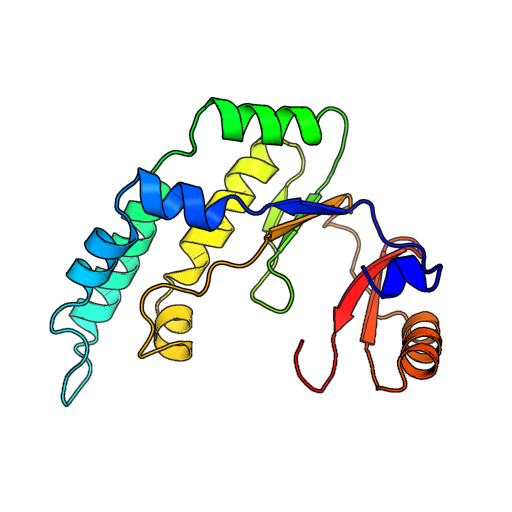TOM 1253 O O . ARG A 1 156 ? -9.353 -25.382 14.327 1.00 86.12 156 ARG A O 1
ATOM 1260 N N . ALA A 1 157 ? -9.451 -23.238 14.999 1.00 84.69 157 ALA A N 1
ATOM 1261 C CA . ALA A 1 157 ? -10.658 -22.909 14.247 1.00 84.69 157 ALA A CA 1
ATOM 1262 C C . ALA A 1 157 ? -10.450 -22.967 12.723 1.00 84.69 157 ALA A C 1
ATOM 1264 O O . ALA A 1 157 ? -11.355 -23.369 11.995 1.00 84.69 157 ALA A O 1
ATOM 1265 N N . LEU A 1 158 ? -9.271 -22.573 12.233 1.00 82.06 158 LEU A N 1
ATOM 1266 C CA . LEU A 1 158 ? -8.938 -22.587 10.805 1.00 82.06 158 LEU A CA 1
ATOM 1267 C C . LEU A 1 158 ? -8.342 -23.917 10.324 1.00 82.06 158 LEU A C 1
ATOM 1269 O O . LEU A 1 158 ? -8.184 -24.092 9.117 1.00 82.06 158 LEU A O 1
ATOM 1273 N N . GLY A 1 159 ? -7.984 -24.830 11.232 1.00 84.81 159 GLY A N 1
ATOM 1274 C CA . GLY A 1 159 ? -7.313 -26.090 10.895 1.00 84.81 159 GLY A CA 1
ATOM 1275 C C . GLY A 1 159 ? -5.911 -25.906 10.302 1.00 84.81 159 GLY A C 1
ATOM 1276 O O . GLY A 1 159 ? -5.424 -26.786 9.596 1.00 84.81 159 GLY A O 1
ATOM 1277 N N . ARG A 1 160 ? -5.272 -24.758 10.546 1.00 84.81 160 ARG A N 1
ATOM 1278 C CA . ARG A 1 160 ? -3.926 -24.414 10.066 1.00 84.81 160 ARG A CA 1
ATOM 1279 C C . ARG A 1 160 ? -3.233 -23.516 11.076 1.00 84.81 160 ARG A C 1
ATOM 1281 O O . ARG A 1 160 ? -3.900 -22.725 11.731 1.00 84.81 160 ARG A O 1
ATOM 1288 N N . GLU A 1 161 ? -1.916 -23.613 11.171 1.00 85.75 161 GLU A N 1
ATOM 1289 C CA . GLU A 1 161 ? -1.132 -22.757 12.060 1.00 85.75 161 GLU A CA 1
ATOM 1290 C C . GLU A 1 161 ? -1.210 -21.289 11.621 1.00 85.75 161 GLU A C 1
ATOM 1292 O O . GLU A 1 161 ? -1.102 -20.981 10.432 1.00 85.75 161 GLU A O 1
ATOM 1297 N N . VAL A 1 162 ? -1.433 -20.390 12.578 1.00 86.75 162 VAL A N 1
ATOM 1298 C CA . VAL A 1 162 ? -1.407 -18.939 12.389 1.00 86.75 162 VAL A CA 1
ATOM 1299 C C . VAL A 1 162 ? -0.830 -18.247 13.620 1.00 86.75 162 VAL A C 1
ATOM 1301 O O . VAL A 1 162 ? -1.040 -18.684 14.750 1.00 86.75 162 VAL A O 1
ATOM 1304 N N . VAL A 1 163 ? -0.166 -17.118 13.394 1.00 86.31 163 VAL A N 1
ATOM 1305 C CA . VAL A 1 163 ? 0.319 -16.201 14.424 1.00 86.31 163 VAL A CA 1
ATOM 1306 C C . VAL A 1 163 ? -0.560 -14.956 14.418 1.00 86.31 163 VAL A C 1
ATOM 1308 O O . VAL A 1 163 ? -0.725 -14.285 13.398 1.00 86.31 163 VAL A O 1
ATOM 1311 N N . VAL A 1 164 ? -1.156 -14.647 15.562 1.00 86.38 164 VAL A N 1
ATOM 1312 C CA . VAL A 1 164 ? -2.018 -13.485 15.768 1.00 86.38 164 VAL A CA 1
ATOM 1313 C C . VAL A 1 164 ? -1.222 -12.394 16.466 1.00 86.38 164 VAL A C 1
ATOM 1315 O O . VAL A 1 164 ? -0.696 -12.596 17.553 1.00 86.38 164 VAL A O 1
ATOM 1318 N N . TYR A 1 165 ? -1.195 -11.213 15.858 1.00 86.50 165 TYR A N 1
ATOM 1319 C CA . TYR A 1 165 ? -0.696 -9.986 16.462 1.00 86.50 165 TYR A CA 1
ATOM 1320 C C . TYR A 1 165 ? -1.877 -9.132 16.911 1.00 86.50 165 TYR A C 1
ATOM 1322 O O . TYR A 1 165 ? -2.754 -8.793 16.100 1.00 86.50 165 TYR A O 1
ATOM 1330 N N . ALA A 1 166 ? -1.881 -8.758 18.185 1.00 86.00 166 ALA A N 1
ATOM 1331 C CA . ALA A 1 166 ? -2.957 -8.011 18.813 1.00 86.00 166 ALA A CA 1
ATOM 1332 C C . ALA A 1 166 ? -2.473 -6.688 19.425 1.00 86.00 166 ALA A C 1
ATOM 1334 O O . ALA A 1 166 ? -1.306 -6.524 19.785 1.00 86.00 166 ALA A O 1
ATOM 1335 N N . ALA A 1 167 ? -3.407 -5.750 19.554 1.00 84.75 167 ALA A N 1
ATOM 1336 C CA . ALA A 1 167 ? -3.273 -4.527 20.335 1.00 84.75 167 ALA A CA 1
ATOM 1337 C C . ALA A 1 167 ? -4.537 -4.363 21.186 1.00 84.75 167 ALA A C 1
ATOM 1339 O O . ALA A 1 167 ? -5.646 -4.527 20.679 1.00 84.75 167 ALA A O 1
ATOM 1340 N N . ARG A 1 168 ? -4.382 -4.102 22.492 1.00 81.12 168 ARG A N 1
ATOM 1341 C CA . ARG A 1 168 ? -5.496 -3.993 23.464 1.00 81.12 168 ARG A CA 1
ATOM 1342 C C . ARG A 1 168 ? -6.499 -5.161 23.408 1.00 81.12 168 ARG A C 1
ATOM 1344 O O . ARG A 1 168 ? -7.705 -4.958 23.528 1.00 81.12 168 ARG A O 1
ATOM 1351 N N . GLY A 1 169 ? -6.009 -6.384 23.193 1.00 77.31 169 GLY A N 1
ATOM 1352 C CA . GLY A 1 169 ? -6.855 -7.580 23.081 1.00 77.31 169 GLY A CA 1
ATOM 1353 C C . GLY A 1 169 ? -7.676 -7.663 21.788 1.00 77.31 169 GLY A C 1
ATOM 1354 O O . GLY A 1 169 ? -8.570 -8.499 21.689 1.00 77.31 169 GLY A O 1
ATOM 1355 N N . GLN A 1 170 ? -7.391 -6.812 20.796 1.00 84.50 170 GLN A N 1
ATOM 1356 C CA . GLN A 1 170 ? -7.995 -6.858 19.469 1.00 84.50 170 GLN A CA 1
ATOM 1357 C C . GLN A 1 170 ? -6.972 -7.299 18.422 1.00 84.50 170 GLN A C 1
ATOM 1359 O O . GLN A 1 170 ? -5.837 -6.829 18.391 1.00 84.50 170 GLN A O 1
ATOM 1364 N N . VAL A 1 171 ? -7.391 -8.176 17.518 1.00 85.56 171 VAL A N 1
ATOM 1365 C CA . VAL A 1 171 ? -6.586 -8.689 16.411 1.00 85.56 171 VAL A CA 1
ATOM 1366 C C . VAL A 1 171 ? -6.309 -7.573 15.405 1.00 85.56 171 VAL A C 1
ATOM 1368 O O . VAL A 1 171 ? -7.237 -6.982 14.848 1.00 85.56 171 VAL A O 1
ATOM 1371 N N . VAL A 1 172 ? -5.029 -7.331 15.121 1.00 84.81 172 VAL A N 1
ATOM 1372 C CA . VAL A 1 172 ? -4.555 -6.355 14.124 1.00 84.81 172 VAL A CA 1
ATOM 1373 C C . VAL A 1 172 ? -4.044 -7.069 12.876 1.00 84.81 172 VAL A C 1
ATOM 1375 O O . VAL A 1 172 ? -4.363 -6.699 11.740 1.00 84.81 172 VAL A O 1
ATOM 1378 N N . ARG A 1 173 ? -3.251 -8.121 13.062 1.00 85.50 173 ARG A N 1
ATOM 1379 C CA . ARG A 1 173 ? -2.628 -8.871 11.972 1.00 85.50 173 ARG A CA 1
ATOM 1380 C C . ARG A 1 173 ? -2.658 -10.353 12.302 1.00 85.50 173 ARG A C 1
ATOM 1382 O O . ARG A 1 173 ? -2.518 -10.743 13.450 1.00 85.50 173 ARG A O 1
ATOM 1389 N N . ILE A 1 174 ? -2.873 -11.156 11.274 1.00 84.56 174 ILE A N 1
ATOM 1390 C CA . ILE A 1 174 ? -2.776 -12.608 11.337 1.00 84.56 174 ILE A CA 1
ATOM 1391 C C . ILE A 1 174 ? -1.756 -12.965 10.270 1.00 84.56 174 ILE A C 1
ATOM 1393 O O . ILE A 1 174 ? -1.868 -12.462 9.152 1.00 84.56 174 ILE A O 1
ATOM 1397 N N . GLU A 1 175 ? -0.771 -13.768 10.627 1.00 83.12 175 GLU A N 1
ATOM 1398 C CA . GLU A 1 175 ? 0.226 -14.298 9.709 1.00 83.12 175 GLU A CA 1
ATOM 1399 C C . GLU A 1 175 ? 0.106 -15.817 9.687 1.00 83.12 175 GLU A C 1
ATOM 1401 O O . GLU A 1 175 ? -0.164 -16.446 10.707 1.00 83.12 175 GLU A O 1
ATOM 1406 N N . SER A 1 176 ? 0.265 -16.412 8.512 1.00 73.56 17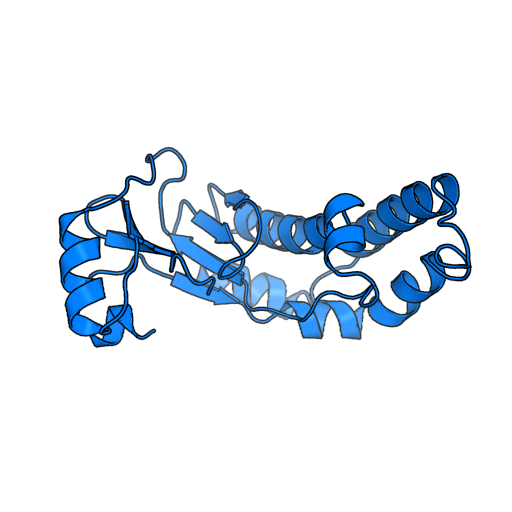6 SER A N 1
ATOM 1407 C CA . SER A 1 176 ? 0.396 -17.857 8.356 1.00 73.56 176 SER A CA 1
ATOM 1408 C C . SER A 1 176 ? 1.863 -18.170 8.062 1.00 73.56 176 SER A C 1
ATOM 1410 O O . SER A 1 176 ? 2.435 -17.508 7.191 1.00 73.56 176 SER A O 1
ATOM 1412 N N . PRO A 1 177 ? 2.471 -19.199 8.683 1.00 60.91 177 PRO A N 1
ATOM 1413 C CA . PRO A 1 177 ? 3.813 -19.656 8.319 1.00 60.91 177 PRO A CA 1
ATOM 1414 C C . PRO A 1 177 ? 3.899 -20.133 6.857 1.00 60.91 177 PRO A C 1
ATOM 1416 O O . PRO A 1 177 ? 4.989 -20.255 6.309 1.00 60.91 177 PRO A O 1
ATOM 1419 N N . TYR A 1 178 ? 2.755 -20.346 6.197 1.00 54.53 178 TYR A N 1
ATOM 1420 C CA . TYR A 1 178 ? 2.665 -20.713 4.782 1.00 54.53 178 TYR A CA 1
ATOM 1421 C C . TYR A 1 178 ? 2.495 -19.521 3.822 1.00 54.53 178 TYR A C 1
ATOM 1423 O O . TYR A 1 178 ? 2.314 -19.746 2.629 1.00 54.53 178 TYR A O 1
ATOM 1431 N N . GLY A 1 179 ? 2.550 -18.277 4.319 1.00 45.69 179 GLY A N 1
ATOM 1432 C CA . GLY A 1 179 ? 2.389 -17.054 3.525 1.00 45.69 179 GLY A CA 1
ATOM 1433 C C . GLY A 1 179 ? 0.937 -16.803 3.098 1.00 45.69 179 GLY A C 1
ATOM 1434 O O . GLY A 1 179 ? 0.350 -17.574 2.341 1.00 45.69 179 GLY A O 1
ATOM 1435 N N . GLY A 1 180 ? 0.337 -15.718 3.595 1.00 42.78 180 GLY A N 1
ATOM 1436 C CA . GLY A 1 180 ? -1.011 -15.277 3.210 1.00 42.78 180 GLY A CA 1
ATOM 1437 C C . GLY A 1 180 ? -1.645 -14.312 4.195 1.00 42.78 180 GLY A C 1
ATOM 1438 O O . GLY A 1 180 ? -1.635 -14.634 5.403 1.00 42.78 180 GLY A O 1
#